Protein AF-A0A1Q9TMG2-F1 (afdb_monomer_lite)

Structure (mmCIF, N/CA/C/O backbone):
data_AF-A0A1Q9TMG2-F1
#
_entry.id   AF-A0A1Q9TMG2-F1
#
loop_
_atom_site.group_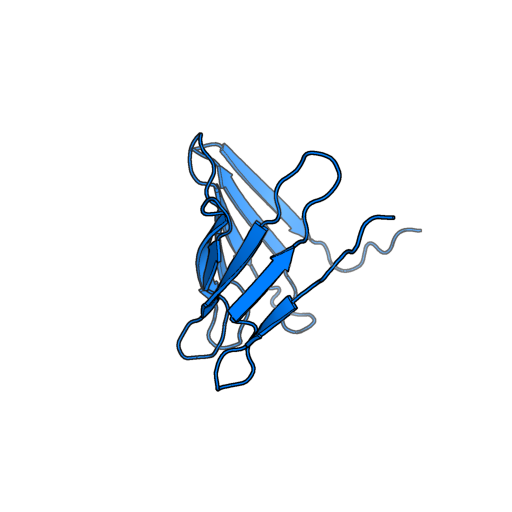PDB
_atom_site.id
_atom_site.type_symbol
_atom_site.label_atom_id
_atom_site.label_alt_id
_atom_site.label_comp_id
_atom_site.label_asym_id
_atom_site.label_entity_id
_atom_site.label_seq_id
_atom_site.pdbx_PDB_ins_code
_atom_site.Cartn_x
_atom_site.Cartn_y
_atom_site.Cartn_z
_atom_site.occupancy
_atom_site.B_iso_or_equiv
_atom_site.auth_seq_id
_atom_site.auth_comp_id
_atom_site.auth_asym_id
_atom_site.auth_atom_id
_atom_site.pdbx_PDB_model_num
ATOM 1 N N . MET A 1 1 ? -2.180 -17.175 -32.833 1.00 57.28 1 MET A N 1
ATOM 2 C CA . MET A 1 1 ? -2.991 -17.256 -31.599 1.00 57.28 1 MET A CA 1
ATOM 3 C C . MET A 1 1 ? -2.069 -16.971 -30.427 1.00 57.28 1 MET A C 1
ATOM 5 O O . MET A 1 1 ? -0.997 -17.562 -30.392 1.00 57.28 1 MET A O 1
ATOM 9 N N . GLY A 1 2 ? -2.409 -16.015 -29.561 1.00 68.75 2 GLY A N 1
ATOM 10 C CA . GLY A 1 2 ? -1.597 -15.673 -28.388 1.00 68.75 2 GLY A CA 1
ATOM 11 C C . GLY A 1 2 ? -1.922 -16.602 -27.221 1.00 68.75 2 GLY A C 1
ATOM 12 O O . GLY A 1 2 ? -3.093 -16.860 -26.961 1.00 68.75 2 GLY A O 1
ATOM 13 N N . SER A 1 3 ? -0.899 -17.129 -26.552 1.00 70.62 3 SER A N 1
ATOM 14 C CA . SER A 1 3 ? -1.053 -17.910 -25.323 1.00 70.62 3 SER A CA 1
ATOM 15 C C . SER A 1 3 ? -0.879 -16.976 -24.130 1.00 70.62 3 SER A C 1
ATOM 17 O O . SER A 1 3 ? 0.196 -16.404 -23.963 1.00 70.62 3 SER A O 1
ATOM 19 N N . TYR A 1 4 ? -1.912 -16.839 -23.302 1.00 75.00 4 TYR A N 1
ATOM 20 C CA . TYR A 1 4 ? -1.872 -16.053 -22.068 1.00 75.00 4 TYR A CA 1
ATOM 21 C C . TYR A 1 4 ? -1.759 -17.012 -20.886 1.00 75.00 4 TYR A C 1
ATOM 23 O O . TYR A 1 4 ? -2.714 -17.715 -20.562 1.00 75.00 4 TYR A O 1
ATOM 31 N N . LEU A 1 5 ? -0.577 -17.080 -20.273 1.00 77.44 5 LEU A N 1
ATOM 32 C CA . LEU A 1 5 ? -0.353 -17.875 -19.069 1.00 77.44 5 LEU A CA 1
ATOM 33 C C . LEU A 1 5 ? -0.282 -16.940 -17.866 1.00 77.44 5 LEU A C 1
ATOM 35 O O . LEU A 1 5 ? 0.670 -16.175 -17.739 1.00 77.44 5 LEU A O 1
ATOM 39 N N . PHE A 1 6 ? -1.263 -17.052 -16.979 1.00 85.69 6 PHE A N 1
ATOM 40 C CA . PHE A 1 6 ? -1.217 -16.441 -15.657 1.00 85.69 6 PHE A CA 1
ATOM 41 C C . PHE A 1 6 ? -0.598 -17.437 -14.682 1.00 85.69 6 PHE A C 1
ATOM 43 O O . PHE A 1 6 ? -0.924 -18.628 -14.707 1.00 85.69 6 PHE A O 1
ATOM 50 N N . ARG A 1 7 ? 0.313 -16.965 -13.833 1.00 91.19 7 ARG A N 1
ATOM 51 C CA . ARG A 1 7 ? 0.928 -17.788 -12.790 1.00 91.19 7 ARG A CA 1
ATOM 52 C C . ARG A 1 7 ? 0.893 -17.032 -11.477 1.00 91.19 7 ARG A C 1
ATOM 54 O O . ARG A 1 7 ? 1.429 -15.934 -11.406 1.00 91.19 7 ARG A O 1
ATOM 61 N N . THR A 1 8 ? 0.340 -17.663 -10.453 1.00 96.06 8 THR A N 1
ATOM 62 C CA . THR A 1 8 ? 0.442 -17.191 -9.073 1.00 96.06 8 THR A CA 1
ATOM 63 C C . THR A 1 8 ? 1.453 -18.060 -8.344 1.00 96.06 8 THR A C 1
ATOM 65 O O . THR A 1 8 ? 1.404 -19.289 -8.433 1.00 96.06 8 THR A O 1
ATOM 68 N N . MET A 1 9 ? 2.402 -17.427 -7.668 1.00 95.69 9 MET A N 1
ATOM 69 C CA . MET A 1 9 ? 3.330 -18.080 -6.755 1.00 95.69 9 MET A CA 1
ATOM 70 C C . MET A 1 9 ? 2.922 -17.738 -5.331 1.00 95.69 9 MET A C 1
ATOM 72 O O . MET A 1 9 ? 2.506 -16.616 -5.055 1.00 95.69 9 MET A O 1
ATOM 76 N N . TYR A 1 10 ? 3.065 -18.705 -4.435 1.00 96.88 10 TYR A N 1
ATOM 77 C CA . TYR A 1 10 ? 2.653 -18.581 -3.044 1.00 96.88 10 TYR A CA 1
ATOM 78 C C . TYR A 1 10 ? 3.855 -18.735 -2.115 1.00 96.88 10 TYR A C 1
ATOM 80 O O . TYR A 1 10 ? 4.830 -19.416 -2.454 1.00 96.88 10 TYR A O 1
ATOM 88 N N . ASN A 1 11 ? 3.773 -18.108 -0.951 1.00 94.81 11 ASN A N 1
ATOM 89 C CA . ASN A 1 11 ? 4.641 -18.388 0.183 1.00 94.81 11 ASN A CA 1
ATOM 90 C C . ASN A 1 11 ? 4.236 -19.726 0.841 1.00 94.81 11 ASN A C 1
ATOM 92 O O . ASN A 1 11 ? 3.150 -20.247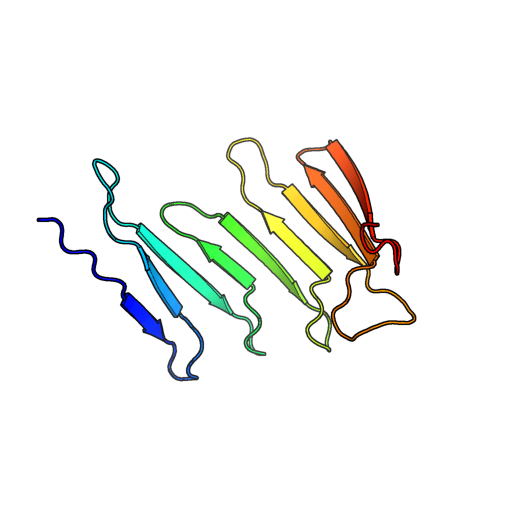 0.567 1.00 94.81 11 ASN A O 1
ATOM 96 N N . PRO A 1 12 ? 5.086 -20.318 1.704 1.00 95.50 12 PRO A N 1
ATOM 97 C CA . PRO A 1 12 ? 4.772 -21.580 2.383 1.00 95.50 12 PRO A CA 1
ATOM 98 C C . PRO A 1 12 ? 3.509 -21.543 3.256 1.00 95.50 12 PRO A C 1
ATOM 100 O O . PRO A 1 12 ? 2.890 -22.582 3.465 1.00 95.50 12 PRO A O 1
ATOM 103 N N . ASP A 1 13 ? 3.134 -20.365 3.754 1.00 92.62 13 ASP A N 1
ATOM 104 C CA . ASP A 1 13 ? 1.910 -20.123 4.527 1.00 92.62 13 ASP A CA 1
ATOM 105 C C . ASP A 1 13 ? 0.643 -20.008 3.653 1.00 92.62 13 ASP A C 1
ATOM 107 O O . ASP A 1 13 ? -0.467 -19.943 4.175 1.00 92.62 13 ASP A O 1
ATOM 111 N N . GLY A 1 14 ? 0.797 -20.021 2.325 1.00 93.69 14 GLY A N 1
ATOM 112 C CA . GLY A 1 14 ? -0.289 -19.902 1.356 1.00 93.69 14 GLY A CA 1
ATOM 113 C C . GLY A 1 14 ? -0.627 -18.469 0.937 1.00 93.69 14 GLY A C 1
ATOM 114 O O . GLY A 1 14 ? -1.486 -18.302 0.070 1.00 93.69 14 GLY A O 1
ATOM 115 N N . SER A 1 15 ? 0.039 -17.444 1.479 1.00 95.38 15 SER A N 1
ATOM 116 C CA . SER A 1 15 ? -0.098 -16.060 1.002 1.00 95.38 15 SER A CA 1
ATOM 117 C C . SER A 1 15 ? 0.469 -15.901 -0.417 1.00 95.38 15 SER A C 1
ATOM 119 O O . SER A 1 15 ? 1.321 -16.677 -0.862 1.00 95.38 15 SER A O 1
ATOM 121 N N . VAL A 1 16 ? -0.037 -14.927 -1.179 1.00 96.88 16 VAL A N 1
ATOM 122 C CA . VAL A 1 16 ? 0.388 -14.703 -2.570 1.00 96.88 16 VAL A CA 1
ATOM 123 C C . VAL A 1 16 ? 1.740 -14.005 -2.582 1.00 96.88 16 VAL A C 1
ATOM 125 O O . VAL A 1 16 ? 1.848 -12.834 -2.269 1.00 96.88 16 VAL A O 1
ATOM 128 N N . ARG A 1 17 ? 2.782 -14.689 -3.040 1.00 96.88 17 ARG A N 1
ATOM 129 C CA . ARG A 1 17 ? 4.105 -14.078 -3.181 1.00 96.88 17 ARG A CA 1
ATOM 130 C C . ARG A 1 17 ? 4.205 -13.211 -4.430 1.00 96.88 17 ARG A C 1
ATOM 132 O O . ARG A 1 17 ? 4.786 -12.131 -4.402 1.00 96.88 17 ARG A O 1
ATOM 139 N N . SER A 1 18 ? 3.704 -13.718 -5.554 1.00 96.62 18 SER A N 1
ATOM 140 C CA . SER A 1 18 ? 3.749 -12.980 -6.812 1.00 96.62 18 SER A CA 1
ATOM 141 C C . SER A 1 18 ? 2.723 -13.451 -7.833 1.00 96.62 18 SER A C 1
ATOM 143 O O . SER A 1 18 ? 2.291 -14.608 -7.830 1.00 96.62 18 SER A O 1
ATOM 145 N N . VAL A 1 19 ? 2.362 -12.552 -8.744 1.00 96.00 19 VAL A N 1
ATOM 146 C CA . VAL A 1 19 ? 1.493 -12.815 -9.894 1.00 96.00 19 VAL A CA 1
ATOM 147 C C . VAL A 1 19 ? 2.230 -12.428 -11.169 1.00 96.00 19 VAL A C 1
ATOM 149 O O . VAL A 1 19 ? 2.635 -11.283 -11.341 1.00 96.00 19 VAL A O 1
ATOM 152 N N . ALA A 1 20 ? 2.393 -13.379 -12.087 1.00 93.88 20 ALA A N 1
ATOM 153 C CA . ALA A 1 20 ? 2.935 -13.121 -13.414 1.00 93.88 20 ALA A CA 1
ATOM 154 C C . ALA A 1 20 ? 1.814 -12.698 -14.372 1.00 93.88 20 ALA A C 1
ATOM 156 O O . ALA A 1 20 ? 0.924 -13.492 -14.702 1.00 93.88 20 ALA A O 1
ATOM 157 N N . LEU A 1 21 ? 1.897 -11.456 -14.836 1.00 90.06 21 LEU A N 1
ATOM 158 C CA . LEU A 1 21 ? 1.105 -10.889 -15.912 1.00 90.06 21 LEU A CA 1
ATOM 159 C C . LEU A 1 21 ? 1.763 -11.229 -17.260 1.00 90.06 21 LEU A C 1
ATOM 161 O O . LEU A 1 21 ? 2.950 -10.953 -17.469 1.00 90.06 21 LEU A O 1
ATOM 165 N N . PRO A 1 22 ? 1.029 -11.850 -18.195 1.00 89.19 22 PRO A N 1
ATOM 166 C CA . PRO A 1 22 ? 1.578 -12.218 -19.490 1.00 89.19 22 PRO A CA 1
ATOM 167 C C . PRO A 1 22 ? 1.833 -10.983 -20.372 1.00 89.19 22 PRO A C 1
ATOM 169 O O . PRO A 1 22 ? 1.163 -9.958 -20.224 1.00 89.19 22 PRO A O 1
ATOM 172 N N . PRO A 1 23 ? 2.749 -11.087 -21.352 1.00 88.38 23 PRO A N 1
ATOM 173 C CA . PRO A 1 23 ? 2.900 -10.055 -22.367 1.00 88.38 23 PRO A CA 1
ATOM 174 C C . PRO A 1 23 ? 1.581 -9.841 -23.114 1.00 88.38 23 PRO A C 1
ATOM 176 O O . PRO A 1 23 ? 0.886 -10.797 -23.468 1.00 88.38 23 PRO A O 1
ATOM 179 N N . THR A 1 24 ? 1.250 -8.581 -23.382 1.00 84.75 24 THR A N 1
ATOM 180 C CA . THR A 1 24 ? 0.029 -8.203 -24.101 1.00 84.75 24 THR A CA 1
ATOM 181 C C . THR A 1 24 ? 0.382 -7.252 -25.237 1.00 84.75 24 THR A C 1
ATOM 183 O O . THR A 1 24 ? 0.854 -6.138 -25.016 1.00 84.75 24 THR A O 1
ATOM 186 N N . GLY A 1 25 ? 0.171 -7.698 -26.480 1.00 85.69 25 GLY A N 1
ATOM 187 C CA . GLY A 1 25 ? 0.604 -6.953 -27.663 1.00 85.69 25 GLY A CA 1
ATOM 188 C C . GLY A 1 25 ? 2.125 -6.774 -27.675 1.00 85.69 25 GLY A C 1
ATOM 189 O O . GLY A 1 25 ? 2.857 -7.760 -27.698 1.00 85.69 25 GLY A O 1
ATOM 190 N N . SER A 1 26 ? 2.586 -5.521 -27.640 1.00 86.00 26 SER A N 1
ATOM 191 C CA . SER A 1 26 ? 4.014 -5.168 -27.567 1.00 86.00 26 SER A CA 1
ATOM 192 C C . SER A 1 26 ? 4.533 -4.979 -26.135 1.00 86.00 26 SER A C 1
ATOM 194 O O . SER A 1 26 ? 5.724 -4.722 -25.956 1.00 86.00 26 SER A O 1
ATOM 196 N N . LEU A 1 27 ? 3.670 -5.078 -25.118 1.00 86.69 27 LEU A 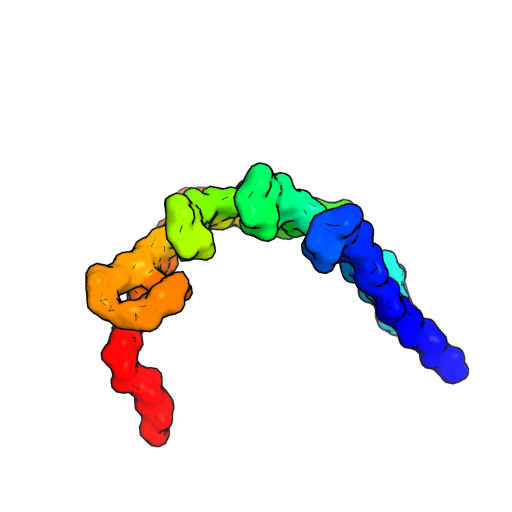N 1
ATOM 197 C CA . LEU A 1 27 ? 4.078 -4.977 -23.718 1.00 86.69 27 LEU A CA 1
ATOM 198 C C . LEU A 1 27 ? 4.700 -6.296 -23.265 1.00 86.69 27 LEU A C 1
ATOM 200 O O . LEU A 1 27 ? 4.150 -7.373 -23.511 1.00 86.69 27 LEU A O 1
ATOM 204 N N . ARG A 1 28 ? 5.857 -6.208 -22.602 1.00 86.44 28 ARG A N 1
ATOM 205 C CA . ARG A 1 28 ? 6.503 -7.370 -21.981 1.00 86.44 28 ARG A CA 1
ATOM 206 C C . ARG A 1 28 ? 5.646 -7.860 -20.814 1.00 86.44 28 ARG A C 1
ATOM 208 O O . ARG A 1 28 ? 4.893 -7.089 -20.233 1.00 86.44 28 ARG A O 1
ATOM 215 N N . GLY A 1 29 ? 5.764 -9.148 -20.497 1.00 89.12 29 GLY A N 1
ATOM 216 C CA . GLY A 1 29 ? 5.177 -9.676 -19.270 1.00 89.12 29 GLY A CA 1
ATOM 217 C C . GLY A 1 29 ? 5.838 -9.049 -18.046 1.00 89.12 29 GLY A C 1
ATOM 218 O O . GLY A 1 29 ? 6.997 -8.633 -18.105 1.00 89.12 29 GLY A O 1
ATOM 219 N N . GLU A 1 30 ? 5.100 -9.007 -16.951 1.00 93.19 30 GLU A N 1
ATOM 220 C CA . GLU A 1 30 ? 5.494 -8.369 -15.702 1.00 93.19 30 GLU A CA 1
ATOM 221 C C . GLU A 1 30 ? 5.170 -9.300 -14.538 1.00 93.19 30 GLU A C 1
ATOM 223 O O . GLU A 1 30 ? 4.201 -10.051 -14.595 1.00 93.19 30 GLU A O 1
ATOM 228 N N . ALA A 1 31 ? 5.988 -9.293 -13.492 1.00 94.25 31 ALA A N 1
ATOM 229 C CA . ALA A 1 31 ? 5.679 -9.999 -12.258 1.00 94.25 31 ALA A CA 1
ATOM 230 C C . ALA A 1 31 ? 5.406 -8.966 -11.172 1.00 94.25 31 ALA A C 1
ATOM 232 O O . ALA A 1 31 ? 6.270 -8.145 -10.893 1.00 94.25 31 ALA A O 1
ATOM 233 N N . VAL A 1 32 ? 4.221 -9.030 -10.577 1.00 96.62 32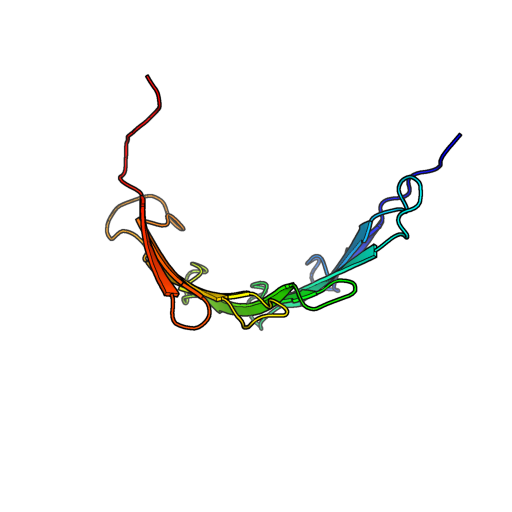 VAL A N 1
ATOM 234 C CA . VAL A 1 32 ? 3.839 -8.234 -9.411 1.00 96.62 32 VAL A CA 1
ATOM 235 C C . VAL A 1 32 ? 4.204 -9.036 -8.167 1.00 96.62 32 VAL A C 1
ATOM 237 O O . VAL A 1 32 ? 3.838 -10.209 -8.083 1.00 96.62 32 VAL A O 1
ATOM 240 N N . VAL A 1 33 ? 4.941 -8.444 -7.234 1.00 98.00 33 VAL A N 1
ATOM 241 C CA . VAL A 1 33 ? 5.505 -9.091 -6.042 1.00 98.00 33 VAL A CA 1
ATOM 242 C C . VAL A 1 33 ? 5.025 -8.368 -4.787 1.00 98.00 33 VAL A C 1
ATOM 244 O O . VAL A 1 33 ? 4.941 -7.141 -4.774 1.00 98.00 33 VAL A O 1
ATOM 247 N N . TYR A 1 34 ? 4.728 -9.146 -3.748 1.00 97.88 34 TYR A N 1
ATOM 248 C CA . TYR A 1 34 ? 4.264 -8.667 -2.448 1.00 97.88 34 TYR A CA 1
ATOM 249 C C . TYR A 1 34 ? 5.231 -9.117 -1.352 1.00 97.88 34 TYR A C 1
ATOM 251 O O . TYR A 1 34 ? 5.623 -10.290 -1.333 1.00 97.88 34 TYR A O 1
ATOM 259 N N . ASP A 1 35 ? 5.546 -8.220 -0.420 1.00 97.56 35 ASP A N 1
ATOM 260 C CA . ASP A 1 35 ? 6.085 -8.586 0.891 1.00 97.56 35 ASP A CA 1
ATOM 261 C C . ASP A 1 35 ? 5.025 -8.391 1.975 1.00 97.56 35 ASP A C 1
ATOM 263 O O . ASP A 1 35 ? 4.026 -7.691 1.793 1.00 97.56 35 ASP A O 1
ATOM 267 N N . TYR A 1 36 ? 5.258 -9.045 3.107 1.00 97.56 36 TYR A N 1
ATOM 268 C CA . TYR A 1 36 ? 4.316 -9.149 4.208 1.00 97.56 36 TYR A CA 1
ATOM 269 C C . TYR A 1 36 ? 5.023 -8.908 5.537 1.00 97.56 36 TYR A C 1
ATOM 271 O O . TYR A 1 36 ? 6.219 -9.185 5.670 1.00 97.56 36 TYR A O 1
ATOM 279 N N . ASP A 1 37 ? 4.282 -8.417 6.523 1.00 94.81 37 ASP A N 1
ATOM 280 C CA . ASP A 1 37 ? 4.737 -8.395 7.909 1.00 94.81 37 ASP A CA 1
ATOM 281 C C . ASP A 1 37 ? 4.561 -9.762 8.605 1.00 94.81 37 ASP A C 1
ATOM 283 O O . ASP A 1 37 ? 4.160 -10.761 8.004 1.00 94.81 37 ASP A O 1
ATOM 287 N N . GLU A 1 38 ? 4.881 -9.820 9.900 1.00 92.06 38 GLU A N 1
ATOM 288 C CA . GLU A 1 38 ? 4.778 -11.047 10.702 1.00 92.06 38 GLU A CA 1
ATOM 289 C C . GLU A 1 38 ? 3.332 -11.526 10.927 1.00 92.06 38 GLU A C 1
ATOM 291 O O . GLU A 1 38 ? 3.126 -12.684 11.301 1.00 92.06 38 GLU A O 1
ATOM 296 N N . LEU A 1 39 ? 2.334 -10.659 10.724 1.00 93.62 39 LEU A N 1
ATOM 297 C CA . LEU A 1 39 ? 0.911 -10.993 10.823 1.00 93.62 39 LEU A CA 1
ATOM 298 C C . LEU A 1 39 ? 0.325 -11.436 9.476 1.00 93.62 39 LEU A C 1
ATOM 300 O O . LEU A 1 39 ? -0.800 -11.939 9.441 1.00 93.62 39 LEU A O 1
ATOM 304 N N . GLY A 1 40 ? 1.098 -11.317 8.394 1.00 94.81 40 GLY A N 1
ATOM 305 C CA . GLY A 1 40 ? 0.670 -11.641 7.039 1.00 94.81 40 GLY A CA 1
ATOM 306 C C . GLY A 1 40 ? -0.061 -10.492 6.347 1.00 94.81 40 GLY A C 1
ATOM 307 O O . GLY A 1 40 ? -0.723 -10.732 5.333 1.00 94.81 40 GLY A O 1
ATOM 308 N N . ASP A 1 41 ? 0.055 -9.262 6.854 1.00 96.69 41 ASP A N 1
ATOM 309 C CA . ASP A 1 41 ? -0.475 -8.073 6.192 1.00 96.69 41 ASP A CA 1
ATOM 310 C C . ASP A 1 41 ? 0.520 -7.591 5.114 1.00 96.69 41 ASP A C 1
ATOM 312 O O . ASP A 1 41 ? 1.727 -7.534 5.369 1.00 96.69 41 ASP A O 1
ATOM 316 N N . PRO A 1 42 ? 0.068 -7.271 3.886 1.00 97.19 42 PRO A N 1
ATOM 317 C CA . PRO A 1 42 ? 0.959 -6.875 2.800 1.00 97.19 42 PRO A CA 1
ATOM 318 C C . PRO A 1 42 ? 1.504 -5.464 3.024 1.00 97.19 42 PRO A C 1
ATOM 320 O O . PRO A 1 42 ? 0.730 -4.509 3.135 1.00 97.19 42 PRO A O 1
ATOM 323 N N . THR A 1 43 ? 2.826 -5.320 3.041 1.00 98.12 43 THR A N 1
ATOM 324 C CA . THR A 1 43 ? 3.509 -4.053 3.354 1.00 98.12 43 THR A CA 1
ATOM 325 C C . THR A 1 43 ? 4.063 -3.358 2.118 1.00 98.12 43 THR A C 1
ATOM 327 O O . THR A 1 43 ? 4.035 -2.128 2.045 1.00 98.12 43 THR A O 1
ATOM 330 N N . THR A 1 44 ? 4.509 -4.125 1.122 1.00 98.19 44 THR A N 1
ATOM 331 C CA . THR A 1 44 ? 5.089 -3.604 -0.121 1.00 98.19 44 THR A CA 1
ATOM 332 C C . THR A 1 44 ? 4.385 -4.189 -1.341 1.00 98.19 44 THR A C 1
ATOM 334 O O . THR A 1 44 ? 3.792 -5.273 -1.314 1.00 98.19 44 THR A O 1
ATOM 337 N N . LEU A 1 45 ? 4.473 -3.455 -2.445 1.00 97.94 45 LEU A N 1
ATOM 338 C CA . LEU A 1 45 ? 4.063 -3.906 -3.762 1.00 97.94 45 LEU A CA 1
ATOM 339 C C . LEU A 1 45 ? 5.073 -3.395 -4.778 1.00 97.94 45 LEU A C 1
ATOM 341 O O . LEU A 1 45 ? 5.235 -2.184 -4.934 1.00 97.94 45 LEU A O 1
ATOM 345 N N . SER A 1 46 ? 5.706 -4.305 -5.502 1.00 96.88 46 SER A N 1
ATOM 346 C CA . SER A 1 46 ? 6.623 -3.959 -6.584 1.00 96.88 46 SER A CA 1
ATOM 347 C C . SER A 1 46 ? 6.307 -4.755 -7.837 1.00 96.88 46 SER A C 1
ATOM 349 O O . SER A 1 46 ? 5.677 -5.815 -7.805 1.00 96.88 46 SER A O 1
ATOM 351 N N . ALA A 1 47 ? 6.728 -4.218 -8.969 1.00 93.94 47 ALA A N 1
ATOM 352 C CA . ALA A 1 47 ? 6.739 -4.927 -10.228 1.00 93.94 47 ALA A CA 1
ATOM 353 C C . ALA A 1 47 ? 8.088 -4.688 -10.917 1.00 93.94 47 ALA A C 1
ATOM 355 O O . ALA A 1 47 ? 9.126 -4.992 -10.330 1.00 93.94 47 ALA A O 1
ATOM 356 N N . ASN A 1 48 ? 8.127 -4.130 -12.130 1.00 91.69 48 ASN A N 1
ATOM 357 C CA . ASN A 1 48 ? 9.409 -3.657 -12.679 1.00 91.69 48 ASN A CA 1
ATOM 358 C C . ASN A 1 48 ? 9.977 -2.450 -11.907 1.00 91.69 48 ASN A C 1
ATOM 360 O O . ASN A 1 48 ? 11.181 -2.201 -11.955 1.00 91.69 48 ASN A O 1
ATOM 364 N N . GLU A 1 49 ? 9.108 -1.723 -11.209 1.00 92.75 49 GLU A N 1
ATOM 365 C CA . GLU A 1 49 ? 9.416 -0.596 -10.331 1.00 92.75 49 GLU A CA 1
ATOM 366 C C . GLU A 1 49 ? 8.639 -0.761 -9.016 1.00 92.75 49 GLU A C 1
ATOM 368 O O . GLU A 1 49 ? 7.698 -1.561 -8.938 1.00 92.75 49 GLU A O 1
ATOM 373 N N . ASP A 1 50 ? 9.016 -0.007 -7.986 1.00 95.75 50 ASP A N 1
ATOM 374 C CA . ASP A 1 50 ? 8.249 0.038 -6.743 1.00 95.75 50 ASP A CA 1
ATOM 375 C C . ASP A 1 50 ? 6.904 0.735 -6.980 1.00 95.75 50 ASP A C 1
ATOM 377 O O . ASP A 1 50 ? 6.822 1.740 -7.684 1.00 95.75 50 ASP A O 1
ATOM 381 N N . ILE A 1 51 ? 5.834 0.203 -6.389 1.00 96.38 51 ILE A N 1
ATOM 382 C CA . ILE A 1 51 ? 4.487 0.782 -6.465 1.00 96.38 51 ILE A CA 1
ATOM 383 C C . ILE A 1 51 ? 4.089 1.264 -5.075 1.00 96.38 51 ILE A C 1
ATOM 385 O O . ILE A 1 51 ? 3.843 2.452 -4.888 1.00 96.38 51 ILE A O 1
ATOM 389 N N . ILE A 1 52 ? 4.082 0.364 -4.090 1.00 98.12 52 ILE A N 1
ATOM 390 C CA . ILE A 1 52 ? 3.891 0.677 -2.671 1.00 98.12 52 ILE A CA 1
ATOM 391 C C . ILE A 1 52 ? 5.176 0.313 -1.940 1.00 98.12 52 ILE A C 1
ATOM 393 O O . ILE A 1 52 ? 5.610 -0.838 -1.984 1.00 98.12 52 ILE A O 1
ATOM 397 N N . THR A 1 53 ? 5.784 1.291 -1.279 1.00 97.81 53 THR A N 1
ATOM 398 C CA . THR A 1 53 ? 7.059 1.100 -0.575 1.00 97.81 53 THR A CA 1
ATOM 399 C C . THR A 1 53 ? 6.876 0.792 0.901 1.00 97.81 53 THR A C 1
ATOM 401 O O . THR A 1 53 ? 7.786 0.240 1.507 1.00 97.81 53 THR A O 1
ATOM 404 N N . ASP A 1 54 ? 5.739 1.179 1.483 1.00 98.25 54 ASP A N 1
ATOM 405 C CA . ASP A 1 54 ? 5.417 0.896 2.880 1.00 98.25 54 ASP A CA 1
ATOM 406 C C . ASP A 1 54 ? 3.906 0.956 3.126 1.00 98.25 54 ASP A C 1
ATOM 408 O O . ASP A 1 54 ? 3.207 1.773 2.516 1.00 98.25 54 ASP A O 1
ATOM 412 N N . THR A 1 55 ? 3.414 0.117 4.035 1.00 98.44 55 THR A N 1
ATOM 413 C CA . THR A 1 55 ? 2.023 0.121 4.500 1.00 98.44 55 THR A CA 1
ATOM 414 C C . THR A 1 55 ? 1.984 -0.254 5.971 1.00 98.44 55 THR A C 1
ATOM 416 O O . THR A 1 55 ? 2.513 -1.289 6.370 1.00 98.44 55 THR A O 1
ATOM 419 N N . LEU A 1 56 ? 1.305 0.561 6.775 1.00 98.12 56 LEU A N 1
ATOM 420 C CA . LEU A 1 56 ? 1.126 0.327 8.202 1.00 98.12 56 LEU A CA 1
ATOM 421 C C . LEU A 1 56 ? -0.304 -0.095 8.499 1.00 98.12 56 LEU A C 1
ATOM 423 O O . LEU A 1 56 ? -1.262 0.523 8.024 1.00 98.12 56 LEU A O 1
ATOM 427 N N . TYR A 1 57 ? -0.439 -1.096 9.362 1.00 97.44 57 TYR A N 1
ATOM 428 C CA . TYR A 1 57 ? -1.722 -1.606 9.820 1.00 97.44 57 TYR A CA 1
ATOM 429 C C . TYR A 1 57 ? -1.875 -1.433 11.329 1.00 97.44 57 TYR A C 1
ATOM 431 O O . TYR A 1 57 ? -0.930 -1.468 12.117 1.00 97.44 57 TYR A O 1
ATOM 439 N N . SER A 1 58 ? -3.116 -1.223 11.747 1.00 95.00 58 SER A N 1
ATOM 440 C CA . SER A 1 58 ? -3.510 -1.312 13.148 1.00 95.00 58 SER A CA 1
ATOM 441 C C . SER A 1 58 ? -3.497 -2.769 13.618 1.00 95.00 58 SER A C 1
ATOM 443 O O . SER A 1 58 ? -3.557 -3.698 12.822 1.00 95.00 58 SER A O 1
ATOM 445 N N . LYS A 1 59 ? -3.551 -2.983 14.937 1.00 91.94 59 LYS A N 1
ATOM 446 C CA . LYS A 1 59 ? -3.595 -4.329 15.549 1.00 91.94 59 LYS A CA 1
ATOM 447 C C . LYS A 1 59 ? -4.770 -5.208 15.105 1.00 91.94 59 LYS A C 1
ATOM 449 O O . LYS A 1 59 ? -4.780 -6.395 15.406 1.00 91.94 59 LYS A O 1
ATOM 454 N N . VAL A 1 60 ? -5.787 -4.611 14.490 1.00 92.12 60 VAL A N 1
ATOM 455 C CA . VAL A 1 60 ? -6.974 -5.310 13.989 1.00 92.12 60 VAL A CA 1
ATOM 456 C C . VAL A 1 60 ? -6.988 -5.392 12.459 1.00 92.12 60 VAL A C 1
ATOM 458 O O . VAL A 1 60 ? -8.033 -5.681 11.897 1.00 92.12 60 VAL A O 1
ATOM 461 N N . GLY A 1 61 ? -5.873 -5.105 11.779 1.00 93.62 61 GLY A N 1
ATOM 462 C CA . GLY A 1 61 ? -5.734 -5.241 10.323 1.00 93.62 61 GLY A CA 1
ATOM 463 C C . GLY A 1 61 ? -6.323 -4.090 9.500 1.00 93.62 61 GLY A C 1
ATOM 464 O O . GLY A 1 61 ? -6.403 -4.172 8.279 1.00 93.62 61 GLY A O 1
ATOM 465 N N . ASN A 1 62 ? -6.763 -2.988 10.122 1.00 95.38 62 ASN A N 1
ATOM 466 C CA . ASN A 1 62 ? -7.119 -1.786 9.354 1.00 95.38 62 ASN A CA 1
ATOM 467 C C . ASN A 1 62 ? -5.849 -1.096 8.870 1.00 95.38 62 ASN A C 1
ATOM 469 O O . ASN A 1 62 ? -4.984 -0.810 9.701 1.00 95.38 62 ASN A O 1
ATOM 473 N N . ARG A 1 63 ? -5.776 -0.765 7.580 1.00 96.50 63 ARG A N 1
ATOM 474 C CA . ARG A 1 63 ? -4.722 0.096 7.039 1.00 96.50 63 ARG A CA 1
ATOM 475 C C . ARG A 1 63 ? -4.782 1.468 7.710 1.00 96.50 63 ARG A C 1
ATOM 477 O O . ARG A 1 63 ? -5.863 2.036 7.838 1.00 96.50 63 ARG A O 1
ATOM 484 N N . VAL A 1 64 ? -3.633 1.963 8.150 1.00 97.69 64 VAL A N 1
ATOM 485 C CA . VAL A 1 64 ? -3.452 3.249 8.842 1.00 97.69 64 VAL A CA 1
ATOM 486 C C . VAL A 1 64 ? -2.680 4.211 7.957 1.00 97.69 64 VAL A C 1
ATOM 488 O O . VAL A 1 64 ? -3.058 5.372 7.851 1.00 97.69 64 VAL A O 1
ATOM 491 N N . GLU A 1 65 ? -1.645 3.723 7.278 1.00 98.19 65 GLU A N 1
ATOM 492 C CA . GLU A 1 65 ? -0.832 4.522 6.367 1.00 98.19 65 GLU A CA 1
ATOM 493 C C . GLU A 1 65 ? -0.371 3.680 5.176 1.00 98.19 65 GLU A C 1
ATOM 495 O O . GLU A 1 65 ? -0.204 2.470 5.299 1.00 98.19 65 GLU A O 1
ATOM 500 N N . GLU A 1 66 ? -0.187 4.310 4.023 1.00 98.06 66 GLU A N 1
ATOM 501 C CA . GLU A 1 66 ? 0.413 3.720 2.826 1.00 98.06 66 GLU A CA 1
ATOM 502 C C . GLU A 1 66 ? 1.284 4.770 2.142 1.00 98.06 66 GLU A C 1
ATOM 504 O O . GLU A 1 66 ? 0.842 5.906 1.956 1.00 98.06 66 GLU A O 1
ATOM 509 N N . THR A 1 67 ? 2.484 4.388 1.713 1.00 98.25 67 THR A N 1
ATOM 510 C CA . THR A 1 67 ? 3.344 5.224 0.874 1.00 98.25 67 THR A CA 1
ATOM 511 C C . THR A 1 67 ? 3.473 4.617 -0.515 1.00 98.25 67 THR A C 1
ATOM 513 O O . THR A 1 67 ? 4.054 3.549 -0.705 1.00 98.25 67 THR A O 1
ATOM 516 N N . GLN A 1 68 ? 2.947 5.336 -1.500 1.00 97.88 68 GLN A N 1
ATOM 517 C CA . GLN A 1 68 ? 3.066 5.024 -2.913 1.00 97.88 68 GLN A CA 1
ATOM 518 C C . GLN A 1 68 ? 4.301 5.712 -3.501 1.00 97.88 68 GLN A C 1
ATOM 520 O O . GLN A 1 68 ? 4.488 6.924 -3.344 1.00 97.88 68 GLN A O 1
ATOM 525 N N . TYR A 1 69 ? 5.113 4.953 -4.229 1.00 96.38 69 TYR A N 1
ATOM 526 C CA . TYR A 1 69 ? 6.204 5.505 -5.019 1.00 96.38 69 TYR A CA 1
ATOM 527 C C . TYR A 1 69 ? 5.660 6.231 -6.251 1.00 96.38 69 TYR A C 1
ATOM 529 O O . TYR A 1 69 ? 4.806 5.713 -6.971 1.00 96.38 69 TYR A O 1
ATOM 537 N N . ASN A 1 70 ? 6.199 7.418 -6.532 1.00 92.56 70 ASN A N 1
ATOM 538 C CA . ASN A 1 70 ? 6.084 8.034 -7.849 1.00 92.56 70 ASN A CA 1
ATOM 539 C C . ASN A 1 70 ? 7.417 8.684 -8.224 1.00 92.56 70 ASN A C 1
ATOM 541 O O . ASN A 1 70 ? 8.114 9.244 -7.378 1.00 92.56 70 ASN A O 1
ATOM 545 N N . LEU A 1 71 ? 7.724 8.708 -9.523 1.00 88.25 71 LEU A N 1
ATOM 546 C CA . LEU A 1 71 ? 8.970 9.271 -10.058 1.00 88.25 71 LEU A CA 1
ATOM 547 C C . LEU A 1 71 ? 9.210 10.746 -9.660 1.00 88.25 71 LEU A C 1
ATOM 549 O O . LEU A 1 71 ? 10.350 11.195 -9.601 1.00 88.25 71 LEU A O 1
ATOM 553 N N . GLY A 1 72 ? 8.140 11.501 -9.385 1.00 87.50 72 GLY A N 1
ATOM 554 C CA . GLY A 1 72 ? 8.184 12.911 -8.973 1.00 87.50 72 GLY A CA 1
ATOM 555 C C . GLY A 1 72 ? 8.159 13.156 -7.459 1.00 87.50 72 GLY A C 1
ATOM 556 O O . GLY A 1 72 ? 8.106 14.313 -7.046 1.00 87.50 72 GLY A O 1
ATOM 557 N N . GLY A 1 73 ? 8.174 12.100 -6.646 1.00 91.06 73 GLY A N 1
ATOM 558 C CA . GLY A 1 73 ? 8.018 12.158 -5.194 1.00 91.06 73 GLY A CA 1
ATOM 559 C C . GLY A 1 73 ? 6.908 11.230 -4.707 1.00 91.06 73 GLY A C 1
ATOM 560 O O . GLY A 1 73 ? 5.913 11.009 -5.396 1.00 91.06 73 GLY A O 1
ATOM 561 N N . ASN A 1 74 ? 7.081 10.678 -3.511 1.00 95.50 74 ASN A N 1
ATOM 562 C CA . ASN A 1 74 ? 6.128 9.722 -2.967 1.00 95.50 74 ASN A CA 1
ATOM 563 C C . ASN A 1 74 ? 4.809 10.396 -2.571 1.00 95.50 74 ASN A C 1
ATOM 565 O O . ASN A 1 74 ? 4.764 11.580 -2.224 1.00 95.50 74 ASN A O 1
ATOM 569 N N . THR A 1 75 ? 3.744 9.603 -2.612 1.00 97.50 75 THR A N 1
ATOM 570 C CA . THR A 1 75 ? 2.431 9.970 -2.096 1.00 97.50 75 THR A CA 1
ATOM 571 C C . THR A 1 75 ? 2.148 9.145 -0.853 1.00 97.50 75 THR A C 1
ATOM 573 O O . THR A 1 75 ? 2.072 7.923 -0.944 1.00 97.50 75 THR A O 1
ATOM 576 N N . THR A 1 76 ? 1.943 9.795 0.286 1.00 97.62 76 THR A N 1
ATOM 577 C CA . THR A 1 76 ? 1.530 9.133 1.527 1.00 97.62 76 THR A CA 1
ATOM 578 C C . THR A 1 76 ? 0.033 9.324 1.731 1.00 97.62 76 THR A C 1
ATOM 580 O O . THR A 1 76 ? -0.502 10.409 1.497 1.00 97.62 76 THR A O 1
ATOM 583 N N . ARG A 1 77 ? -0.664 8.264 2.138 1.00 98.25 77 ARG A N 1
ATOM 584 C CA . ARG A 1 77 ? -2.089 8.277 2.477 1.00 98.25 77 ARG A CA 1
ATOM 585 C C . ARG A 1 77 ? -2.279 7.787 3.898 1.00 98.25 77 ARG A C 1
ATOM 587 O O . ARG A 1 77 ? -1.907 6.655 4.187 1.00 98.25 77 ARG A O 1
ATOM 594 N N . SER A 1 78 ? -2.914 8.589 4.740 1.00 97.94 78 SER A N 1
ATOM 595 C CA . SER A 1 78 ? -3.340 8.200 6.082 1.00 97.94 78 SER A CA 1
ATOM 596 C C . SER A 1 78 ? -4.838 7.904 6.083 1.00 97.94 78 SER A C 1
ATOM 598 O O . SER A 1 78 ? -5.636 8.653 5.519 1.00 97.94 78 SER A O 1
ATOM 600 N N . TYR A 1 79 ? -5.227 6.801 6.711 1.00 96.88 79 TYR A N 1
ATOM 601 C CA . TYR A 1 79 ? -6.593 6.287 6.717 1.00 96.88 79 TYR A CA 1
ATOM 602 C C . TYR A 1 79 ? -7.176 6.380 8.124 1.00 96.88 79 TYR A C 1
ATOM 604 O O . TYR A 1 79 ? -6.590 5.885 9.087 1.00 96.88 79 TYR A O 1
ATOM 612 N N . SER A 1 80 ? -8.365 6.967 8.240 1.00 95.44 80 SER A N 1
ATOM 613 C CA . SER A 1 80 ? -9.127 6.960 9.490 1.00 95.44 80 SER A CA 1
ATOM 614 C C . SER A 1 80 ? -10.312 6.012 9.388 1.00 95.44 80 SER A C 1
ATOM 616 O O . SER A 1 80 ? -11.044 5.999 8.394 1.00 95.44 80 SER A O 1
ATOM 618 N N . THR A 1 81 ? -10.515 5.235 10.446 1.00 92.25 81 THR A N 1
ATOM 619 C CA . THR A 1 81 ? -11.646 4.308 10.578 1.00 92.25 81 THR A CA 1
ATOM 620 C C . THR A 1 81 ? -12.775 4.980 11.367 1.00 92.25 81 THR A C 1
ATOM 622 O O . THR A 1 81 ? -12.487 5.775 12.265 1.00 92.25 81 THR A O 1
ATOM 625 N N . PRO A 1 82 ? -14.055 4.736 11.030 1.00 90.00 82 PRO A N 1
ATOM 626 C CA . PRO A 1 82 ? -15.171 5.320 11.766 1.00 90.00 82 PRO A CA 1
ATOM 627 C C . PRO A 1 82 ? -15.297 4.699 13.164 1.00 90.00 82 PRO A C 1
ATOM 629 O O . PRO A 1 82 ? -15.033 3.512 13.345 1.00 90.00 82 PRO A O 1
ATOM 632 N N . GLU A 1 83 ? -15.773 5.476 14.145 1.00 86.19 83 GLU A N 1
ATOM 633 C CA . GLU A 1 83 ? -16.072 4.950 15.489 1.00 86.19 83 GLU A CA 1
ATOM 634 C C . GLU A 1 83 ? -17.201 3.910 15.478 1.00 86.19 83 GLU A C 1
ATOM 636 O O . GLU A 1 83 ? -17.170 2.945 16.243 1.00 86.19 83 GLU A O 1
ATOM 641 N N . GLN A 1 84 ? -18.211 4.106 14.625 1.00 85.19 84 GLN A N 1
ATOM 642 C CA . GLN A 1 84 ? -19.308 3.166 14.423 1.00 85.19 84 GLN A CA 1
ATOM 643 C C . GLN A 1 84 ? -19.399 2.782 12.948 1.00 85.19 84 GLN A C 1
ATOM 645 O O . GLN A 1 84 ? -19.456 3.642 12.070 1.00 85.19 84 GLN A O 1
ATOM 650 N N . GLY A 1 85 ? -19.460 1.483 12.670 1.00 82.06 85 GLY A N 1
ATOM 651 C CA . GLY A 1 85 ? -19.601 0.976 11.312 1.00 82.06 85 GLY A CA 1
ATOM 652 C C . GLY A 1 85 ? -19.056 -0.439 11.160 1.00 82.06 85 GLY A C 1
ATOM 653 O O . GLY A 1 85 ? -18.678 -1.072 12.149 1.00 82.06 85 GLY A O 1
ATOM 654 N N . PRO A 1 86 ? -19.034 -0.955 9.922 1.00 87.38 86 PRO A N 1
ATOM 655 C CA . PRO A 1 86 ? -18.406 -2.232 9.623 1.00 87.38 86 PRO A CA 1
ATOM 656 C C . PRO A 1 86 ? -16.924 -2.228 10.009 1.00 87.38 86 PRO A C 1
ATOM 658 O O . PRO A 1 86 ? -16.237 -1.212 9.883 1.00 87.38 86 PRO A O 1
ATOM 661 N N . ALA A 1 87 ? -16.415 -3.389 10.423 1.00 87.62 87 ALA A N 1
ATOM 662 C CA . ALA A 1 87 ? -14.976 -3.587 10.546 1.00 87.62 87 ALA A CA 1
ATOM 663 C C . ALA A 1 87 ? -14.287 -3.271 9.206 1.00 87.62 87 ALA A C 1
ATOM 665 O O . ALA A 1 87 ? -14.838 -3.563 8.144 1.00 87.62 87 ALA A O 1
ATOM 666 N N . HIS A 1 88 ? -13.095 -2.673 9.265 1.00 89.75 88 HIS A N 1
ATOM 667 C CA . HIS A 1 88 ? -12.306 -2.262 8.095 1.0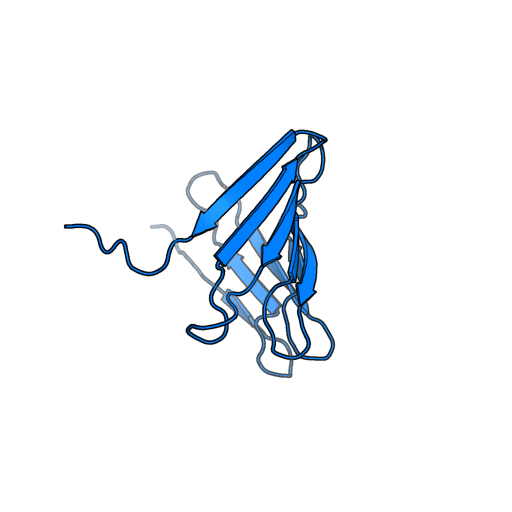0 89.75 88 HIS A CA 1
ATOM 668 C C . HIS A 1 88 ? -12.936 -1.184 7.201 1.00 89.75 88 HIS A C 1
ATOM 670 O O . HIS A 1 88 ? -12.436 -0.925 6.106 1.00 89.75 88 HIS A O 1
ATOM 676 N N . ALA A 1 89 ? -13.993 -0.506 7.660 1.00 91.44 89 ALA A N 1
ATOM 677 C CA . ALA A 1 89 ? -14.502 0.675 6.978 1.00 91.44 89 ALA A CA 1
ATOM 678 C C . ALA A 1 89 ? -13.491 1.835 7.038 1.00 91.44 89 ALA A C 1
ATOM 680 O O . ALA A 1 89 ? -12.822 2.051 8.049 1.00 91.44 89 ALA A O 1
ATOM 681 N N . VAL A 1 90 ? -13.430 2.619 5.962 1.00 93.12 90 VAL A N 1
ATOM 682 C CA . VAL A 1 90 ? -12.636 3.850 5.876 1.00 93.12 90 VAL A CA 1
ATOM 683 C C . VAL A 1 90 ? -13.596 5.032 5.885 1.00 93.12 90 VAL A C 1
ATOM 685 O O . VAL A 1 90 ? -14.504 5.094 5.061 1.00 93.12 90 VAL A O 1
ATOM 688 N N . ALA A 1 91 ? -13.402 5.962 6.815 1.00 93.69 91 ALA A N 1
ATOM 689 C CA . ALA A 1 91 ? -14.200 7.182 6.933 1.00 93.69 91 ALA A CA 1
ATOM 690 C C . ALA A 1 91 ? -13.509 8.389 6.292 1.00 93.69 91 ALA A C 1
ATOM 692 O O . ALA A 1 91 ? -14.170 9.290 5.780 1.00 93.69 91 ALA A O 1
ATOM 693 N N . GLN A 1 92 ? -12.178 8.411 6.309 1.00 95.38 92 GLN A N 1
ATOM 694 C CA . GLN A 1 92 ? -11.391 9.513 5.774 1.00 95.38 92 GLN A CA 1
ATOM 695 C C . GLN A 1 92 ? -10.066 9.005 5.225 1.00 95.38 92 GLN A C 1
ATOM 697 O O . GLN A 1 92 ? -9.466 8.082 5.782 1.00 95.38 92 GLN A O 1
ATOM 702 N N . VAL A 1 93 ? -9.618 9.641 4.147 1.00 97.44 93 VAL A N 1
ATOM 703 C CA . VAL A 1 93 ? -8.267 9.503 3.613 1.00 97.44 93 VAL A CA 1
ATOM 704 C C . VAL A 1 93 ? -7.662 10.889 3.490 1.00 97.44 93 VAL A C 1
ATOM 706 O O . VAL A 1 93 ? -8.196 11.725 2.759 1.00 97.44 93 VAL A O 1
ATOM 709 N N . ASP A 1 94 ? -6.550 11.105 4.176 1.00 97.50 94 ASP A N 1
ATOM 710 C CA . ASP A 1 94 ? -5.693 12.269 3.983 1.00 97.50 94 ASP A CA 1
ATOM 711 C C . ASP A 1 94 ? -4.517 11.856 3.105 1.00 97.50 94 ASP A C 1
ATOM 713 O O . ASP A 1 94 ? -3.829 10.883 3.399 1.00 97.50 94 ASP A O 1
ATOM 717 N N . GLN A 1 95 ? -4.309 12.564 2.004 1.00 97.31 95 GLN A N 1
ATOM 718 C CA . GLN A 1 95 ? -3.253 12.299 1.039 1.00 97.31 95 GLN A CA 1
ATOM 719 C C . GLN A 1 95 ? -2.272 13.469 1.014 1.00 97.31 95 GLN A C 1
ATOM 721 O O . GLN A 1 95 ? -2.684 14.602 0.775 1.00 97.31 95 GLN A O 1
ATOM 726 N N . ASP A 1 96 ? -0.983 13.179 1.169 1.00 96.50 96 ASP A N 1
ATOM 727 C CA . ASP A 1 96 ? 0.125 14.096 0.904 1.00 96.50 96 ASP A CA 1
ATOM 728 C C . ASP A 1 96 ? 0.885 13.623 -0.331 1.00 96.50 96 ASP A C 1
ATOM 730 O O . ASP A 1 96 ? 1.366 12.496 -0.392 1.00 96.50 96 ASP A O 1
ATOM 734 N N . SER A 1 97 ? 0.957 14.464 -1.356 1.00 92.00 97 SER A N 1
ATOM 735 C CA . SER A 1 97 ? 1.738 14.220 -2.568 1.00 92.00 97 SER A CA 1
ATOM 736 C C . SER A 1 97 ? 2.732 15.351 -2.762 1.00 92.00 97 SER A C 1
ATOM 738 O O . SER A 1 97 ? 2.369 16.405 -3.285 1.00 92.00 97 SER A O 1
ATOM 740 N N . ALA A 1 98 ? 3.977 15.133 -2.336 1.00 81.75 98 ALA A N 1
ATOM 741 C CA . ALA A 1 98 ? 5.065 16.105 -2.457 1.00 81.75 98 ALA A CA 1
ATOM 742 C C . ALA A 1 98 ? 4.673 17.533 -2.000 1.00 81.75 98 ALA A C 1
ATOM 744 O O . ALA A 1 98 ? 5.006 18.520 -2.661 1.00 81.75 98 ALA A O 1
ATOM 745 N N . GLY A 1 99 ? 3.944 17.649 -0.881 1.00 79.75 99 GLY A N 1
ATOM 746 C CA . GLY A 1 99 ? 3.500 18.926 -0.315 1.00 79.75 99 GLY A CA 1
ATOM 747 C C . GLY A 1 99 ? 2.132 19.409 -0.806 1.00 79.75 99 GLY A C 1
ATOM 748 O O . GLY A 1 99 ? 1.710 20.510 -0.446 1.00 79.75 99 GLY A O 1
ATOM 749 N N . ASN A 1 100 ? 1.425 18.616 -1.612 1.00 88.94 100 ASN A N 1
ATOM 750 C CA . ASN A 1 100 ? 0.018 18.834 -1.931 1.00 88.94 100 ASN A CA 1
ATOM 751 C C . ASN A 1 100 ? -0.861 17.946 -1.042 1.00 88.94 100 ASN A C 1
ATOM 753 O O . ASN A 1 100 ? -0.836 16.723 -1.179 1.00 88.94 100 ASN A O 1
ATOM 757 N N . LEU A 1 101 ? -1.629 18.578 -0.152 1.00 93.12 101 LEU A N 1
ATOM 758 C CA . LEU A 1 101 ? -2.528 17.900 0.777 1.00 93.12 101 LEU A CA 1
ATOM 759 C C . LEU A 1 101 ? -3.960 17.872 0.236 1.00 93.12 101 LEU A C 1
ATOM 761 O O . LEU A 1 101 ? -4.503 18.904 -0.167 1.00 93.12 101 LEU A O 1
ATOM 765 N N . SER A 1 102 ? -4.594 16.704 0.285 1.00 96.06 102 SER A N 1
ATOM 766 C CA . SER A 1 102 ? -6.002 16.510 -0.061 1.00 96.06 102 SER A CA 1
ATOM 767 C C . SER A 1 102 ? -6.680 15.574 0.934 1.00 96.06 102 SER A C 1
ATOM 769 O O . SER A 1 102 ? -6.101 14.568 1.324 1.00 96.06 102 SER A O 1
ATOM 771 N N . THR A 1 103 ? -7.921 15.881 1.305 1.00 96.56 103 THR A N 1
ATOM 772 C CA . THR A 1 103 ? -8.735 15.059 2.208 1.00 96.56 103 THR A CA 1
ATOM 773 C C . THR A 1 103 ? -9.981 14.584 1.476 1.00 96.56 103 THR A C 1
ATOM 775 O O . THR A 1 103 ? -10.717 15.386 0.900 1.00 96.56 103 THR A O 1
ATOM 778 N N . THR A 1 104 ? -10.249 13.282 1.538 1.00 95.94 104 THR A N 1
ATOM 779 C CA . THR A 1 104 ? -11.499 12.671 1.071 1.00 95.94 104 THR A CA 1
ATOM 780 C C . THR A 1 104 ? -12.262 12.109 2.261 1.00 95.94 104 THR A C 1
ATOM 782 O O . THR A 1 104 ? -11.716 11.311 3.019 1.00 95.94 104 THR A O 1
ATOM 785 N N . LEU A 1 105 ? -13.528 12.504 2.411 1.00 92.88 105 LEU A N 1
ATOM 786 C CA . LEU A 1 105 ? -14.434 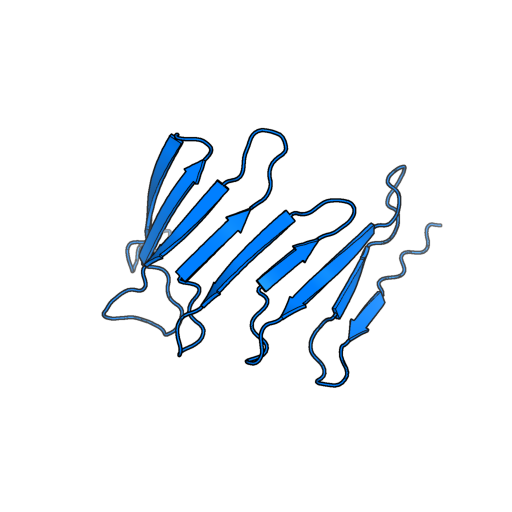11.998 3.443 1.00 92.88 105 LEU A CA 1
ATOM 787 C C . LEU A 1 105 ? -15.451 11.042 2.822 1.00 92.88 105 LEU A C 1
ATOM 789 O O . LEU A 1 105 ? -16.108 11.378 1.837 1.00 92.88 105 LEU A O 1
ATOM 793 N N . TYR A 1 106 ? -15.614 9.880 3.439 1.00 84.62 106 TYR A N 1
ATOM 794 C CA . TYR A 1 106 ? -16.603 8.880 3.069 1.00 84.62 106 TYR A CA 1
ATOM 795 C C . TYR A 1 106 ? -17.758 8.955 4.062 1.00 84.62 106 TYR A C 1
ATOM 797 O O . TYR A 1 106 ? -17.656 8.514 5.208 1.00 84.62 106 TYR A O 1
ATOM 805 N N . LEU A 1 107 ? -18.860 9.565 3.627 1.00 75.31 107 LEU A N 1
ATOM 806 C CA . LEU A 1 107 ? -20.067 9.663 4.437 1.00 75.31 107 LEU A CA 1
ATOM 807 C C . LEU A 1 107 ? -20.831 8.330 4.384 1.00 75.31 107 LEU A C 1
ATOM 809 O O . LEU A 1 107 ? -21.095 7.827 3.289 1.00 75.31 107 LEU A O 1
ATOM 813 N N . PRO A 1 108 ? -21.224 7.753 5.531 1.00 61.44 108 PRO A N 1
ATOM 814 C CA . PRO A 1 108 ? -22.048 6.555 5.539 1.00 61.44 108 PRO A CA 1
ATOM 815 C C . PRO A 1 108 ? -23.439 6.865 4.956 1.00 61.44 108 PRO A C 1
ATOM 817 O O . PRO A 1 108 ? -24.157 7.710 5.485 1.00 61.44 108 PRO A O 1
ATOM 820 N N . GLY A 1 109 ? -23.827 6.163 3.883 1.00 57.88 109 GLY A N 1
ATOM 821 C CA . GLY A 1 109 ? -25.222 6.105 3.420 1.00 57.88 109 GLY A CA 1
ATOM 822 C C . GLY A 1 109 ? -25.639 6.984 2.233 1.00 57.88 109 GLY A C 1
ATOM 823 O O . GLY A 1 109 ? -26.833 7.224 2.089 1.00 57.88 109 GLY A O 1
ATOM 824 N N . MET A 1 110 ? -24.732 7.442 1.362 1.00 47.09 110 MET A N 1
ATOM 825 C CA . MET A 1 110 ? -25.142 7.884 0.015 1.00 47.09 110 MET A CA 1
ATOM 826 C C . MET A 1 110 ? -25.065 6.711 -0.964 1.00 47.09 110 MET A C 1
ATOM 828 O O . MET A 1 110 ? -24.126 6.593 -1.746 1.00 47.09 110 MET A O 1
ATOM 832 N N . GLU A 1 111 ? -26.040 5.809 -0.867 1.00 44.12 111 GLU A N 1
ATOM 833 C CA . GLU A 1 111 ? -26.347 4.887 -1.959 1.00 44.12 111 GLU A CA 1
ATOM 834 C C . GLU A 1 111 ? -26.972 5.712 -3.095 1.00 44.12 111 GLU A C 1
ATOM 836 O O . GLU A 1 111 ? -27.918 6.470 -2.876 1.00 44.12 111 GLU A O 1
ATOM 841 N N . ASP A 1 112 ? -26.367 5.620 -4.277 1.00 46.53 112 ASP A N 1
ATOM 842 C CA . ASP A 1 112 ? -26.807 6.242 -5.530 1.00 46.53 112 ASP A CA 1
ATOM 843 C C . ASP A 1 112 ? -28.321 5.999 -5.742 1.00 46.53 112 ASP A C 1
ATOM 845 O O . ASP A 1 112 ? -28.778 4.857 -5.646 1.00 46.53 112 ASP A O 1
ATOM 849 N N . SER A 1 113 ? -29.104 7.066 -5.954 1.00 38.81 113 SER A N 1
ATOM 850 C CA . SER A 1 113 ? -30.551 7.002 -6.261 1.00 38.81 113 SER A CA 1
ATOM 851 C C . SER A 1 113 ? -30.814 7.046 -7.756 1.00 38.81 113 SER A C 1
ATOM 853 O O . SER A 1 113 ? -30.168 7.873 -8.435 1.00 38.81 113 SER A O 1
#

Sequence (113 aa):
MGSYLFRTMYNPDGSVRSVALPPTGSLRGEAVVYDYDELGDPTTLSANEDIITDTLYSKVGNRVEETQYNLGGNTTRSYSTPEQGPAHAVAQVDQDSAGNLSTTLYLPGMEDS

Foldseek 3Di:
DDDWDWDWDADPVRHTQWIWGPADDPRHIKIWGFDADPVRQTAFIAIVHGAWPGWDADPQGATAKTWGDDPVFIKIKGFDDDPDDDPNDTQKIWIDGPNDIDIDGDDPDPDDD

Radius of gyration: 17.47 Å; chains: 1; bounding box: 40×40×47 Å

pLDDT: mean 90.02, std 11.93, range [38.81, 98.44]

Secondary structure (DSSP, 8-state):
------EEEE-TTS-EEEEEEPPBTTBPPEEEEEEE-TTS-EEEEESSSEEEEEEEE-TTS-EEEEEE--TT--EEEEEE--SSSSTT---EEEEEETTEEEEEE--TT----